Protein AF-A0AA36I215-F1 (afdb_monomer_lite)

Secondary structure (DSSP, 8-state):
---------TTT----PPTT-EEEEEEE-SSEEEEEEEESSS-SEEEEESB-TTS-B----HHHHHHHHTT--

pLDDT: mean 74.72, std 16.75, range [41.62, 92.31]

Sequence (73 aa):
VRRAPQGVDKADYAGRLKHGALVQELERTKQRLLYSKLAGDGPDGGWVSFVSAKGAVLLRREEESEKSVAKQR

Foldseek 3Di:
DDDDPDDPPPVVCQDDFDPPFDWDFPDDDPFWTWTATPDDDTHRTDIDGCADPVRHGRDDDVVCVVVVVVPDD

Organism: NCBI:txid2562239

Structure (mmCIF, N/CA/C/O backbone):
data_AF-A0AA36I215-F1
#
_en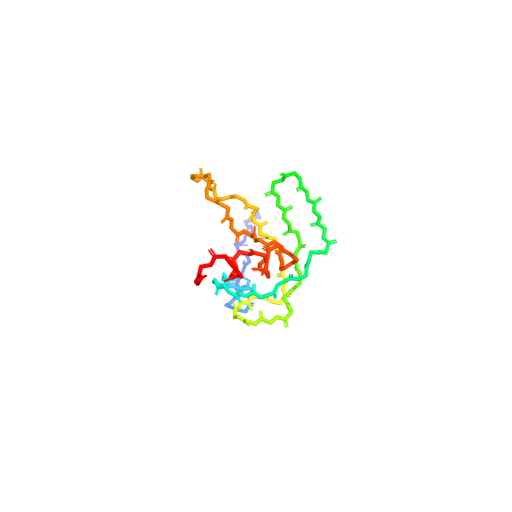try.id   AF-A0AA36I215-F1
#
loop_
_atom_site.group_PDB
_atom_site.id
_atom_site.type_symbol
_atom_site.label_atom_id
_atom_site.label_alt_id
_atom_site.label_comp_i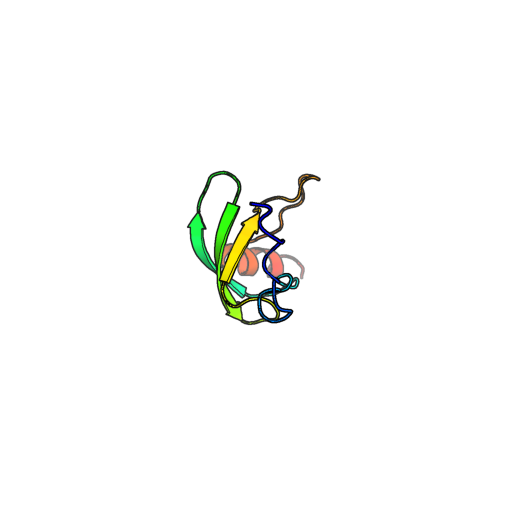d
_atom_site.label_asym_id
_atom_site.label_entity_id
_atom_site.label_seq_id
_atom_site.pdbx_PDB_ins_code
_atom_site.Cartn_x
_atom_site.Cartn_y
_atom_site.Cartn_z
_atom_site.occupancy
_atom_site.B_iso_or_equiv
_atom_site.auth_seq_id
_atom_site.auth_comp_id
_atom_site.auth_asym_id
_atom_site.auth_atom_id
_atom_site.pdbx_PDB_model_num
ATOM 1 N N . VAL A 1 1 ? 26.320 29.261 -3.573 1.00 51.03 1 VAL A N 1
ATOM 2 C CA . VAL A 1 1 ? 26.265 27.802 -3.838 1.00 51.03 1 VAL A CA 1
ATOM 3 C C . VAL A 1 1 ? 24.827 27.418 -4.182 1.00 51.03 1 VAL A C 1
ATOM 5 O O . VAL A 1 1 ? 23.996 27.365 -3.286 1.00 51.03 1 VAL A O 1
ATOM 8 N N . ARG A 1 2 ? 24.490 27.253 -5.470 1.00 46.81 2 ARG A N 1
ATOM 9 C CA . ARG A 1 2 ? 23.166 26.772 -5.914 1.00 46.81 2 ARG A CA 1
ATOM 10 C C . ARG A 1 2 ? 23.251 25.252 -6.075 1.00 46.81 2 ARG A C 1
ATOM 12 O O . ARG A 1 2 ? 24.029 24.787 -6.898 1.00 46.81 2 ARG A O 1
ATOM 19 N N . ARG A 1 3 ? 22.513 24.486 -5.267 1.00 52.06 3 ARG A N 1
ATOM 20 C CA . ARG A 1 3 ? 22.391 23.030 -5.447 1.00 52.06 3 ARG A CA 1
ATOM 21 C C . ARG A 1 3 ? 21.395 22.774 -6.579 1.00 52.06 3 ARG A C 1
ATOM 23 O O . ARG A 1 3 ? 20.244 23.185 -6.471 1.00 52.06 3 ARG A O 1
ATOM 30 N N . ALA A 1 4 ? 21.866 22.165 -7.664 1.00 53.69 4 ALA A N 1
ATOM 31 C CA . ALA A 1 4 ? 21.018 21.669 -8.742 1.00 53.69 4 ALA A CA 1
ATOM 32 C C . ALA A 1 4 ? 20.079 20.566 -8.209 1.00 53.69 4 ALA A C 1
ATOM 34 O O . ALA A 1 4 ? 20.476 19.844 -7.286 1.00 53.69 4 ALA A O 1
ATOM 35 N N . PRO A 1 5 ? 18.856 20.424 -8.751 1.00 57.16 5 PRO A N 1
ATOM 36 C CA . PRO A 1 5 ? 17.995 19.295 -8.427 1.00 57.16 5 PRO A CA 1
ATOM 37 C C . PRO A 1 5 ? 18.693 18.017 -8.900 1.00 57.16 5 PRO A C 1
ATOM 39 O O . PRO A 1 5 ? 18.966 17.851 -10.087 1.00 57.16 5 PRO A O 1
ATOM 42 N N . GLN A 1 6 ? 19.057 17.165 -7.945 1.00 57.91 6 GLN A N 1
ATOM 43 C CA . GLN A 1 6 ? 19.655 15.862 -8.212 1.00 57.91 6 GLN A CA 1
ATOM 44 C C . GLN A 1 6 ? 18.652 15.049 -9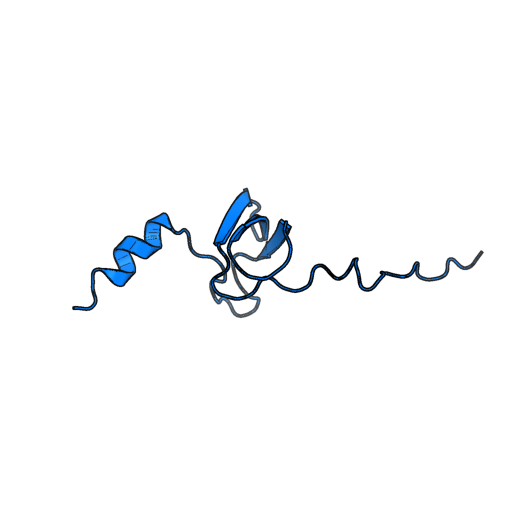.028 1.00 57.91 6 GLN A C 1
ATOM 46 O O . GLN A 1 6 ? 17.467 15.006 -8.688 1.00 57.91 6 GLN A O 1
ATOM 51 N N . GLY A 1 7 ? 19.129 14.506 -10.148 1.00 49.53 7 GLY A N 1
ATOM 52 C CA . GLY A 1 7 ? 18.330 13.714 -11.065 1.00 49.53 7 GLY A CA 1
ATOM 53 C C . GLY A 1 7 ? 17.695 12.556 -10.314 1.00 49.53 7 GLY A C 1
ATOM 54 O O . GLY A 1 7 ? 18.392 11.722 -9.756 1.00 49.53 7 GLY A O 1
ATOM 55 N N . VAL A 1 8 ? 16.369 12.550 -10.274 1.00 52.25 8 VAL A N 1
ATOM 56 C CA . VAL A 1 8 ? 15.612 11.322 -10.062 1.00 52.25 8 VAL A CA 1
ATOM 57 C C . VAL A 1 8 ? 15.734 10.551 -11.364 1.00 52.25 8 VAL A C 1
ATOM 59 O O . VAL A 1 8 ? 15.168 10.959 -12.384 1.00 52.25 8 VAL A O 1
ATOM 62 N N . ASP A 1 9 ? 16.539 9.495 -11.357 1.00 52.31 9 ASP A N 1
ATOM 63 C CA . ASP A 1 9 ? 16.662 8.620 -12.506 1.00 52.31 9 ASP A CA 1
ATOM 64 C C . ASP A 1 9 ? 15.304 7.961 -12.772 1.00 52.31 9 ASP A C 1
ATOM 66 O O . ASP A 1 9 ? 14.467 7.779 -11.885 1.00 52.31 9 ASP A O 1
ATOM 70 N N . LYS A 1 10 ? 15.044 7.564 -14.020 1.00 50.75 10 LYS A N 1
ATOM 71 C CA . LYS A 1 10 ? 13.808 6.840 -14.373 1.00 50.75 10 LYS A CA 1
ATOM 72 C C . LYS A 1 10 ? 13.669 5.522 -13.584 1.00 50.75 10 LYS A C 1
ATOM 74 O O . LYS A 1 10 ? 12.563 5.003 -13.469 1.00 50.75 10 LYS A O 1
ATOM 79 N N . ALA A 1 11 ? 14.778 5.017 -13.036 1.00 53.59 11 ALA A N 1
ATOM 80 C CA . ALA A 1 11 ? 14.837 3.890 -12.110 1.00 53.59 11 ALA A CA 1
ATOM 81 C C . ALA A 1 11 ? 14.293 4.219 -10.703 1.00 53.59 11 ALA A C 1
ATOM 83 O O . ALA A 1 11 ? 13.751 3.332 -10.053 1.00 53.59 11 ALA A O 1
ATOM 84 N N . ASP A 1 12 ? 14.357 5.481 -10.260 1.00 53.28 12 ASP A N 1
ATOM 85 C CA . ASP A 1 12 ? 13.766 5.948 -8.994 1.00 53.28 12 ASP A CA 1
ATOM 86 C C . ASP A 1 12 ? 12.253 6.172 -9.098 1.00 53.28 12 ASP A C 1
ATOM 88 O O . ASP A 1 12 ? 11.547 6.300 -8.093 1.00 53.28 12 ASP A O 1
ATOM 92 N N . TYR A 1 13 ? 11.716 6.199 -10.322 1.00 54.56 13 TYR A N 1
ATOM 93 C CA . TYR A 1 13 ? 10.279 6.141 -10.541 1.00 54.56 13 TYR A CA 1
ATOM 94 C C . TYR A 1 13 ? 9.795 4.713 -10.285 1.00 54.56 13 TYR A C 1
ATOM 96 O O . TYR A 1 13 ? 9.565 3.928 -11.201 1.00 54.56 13 TYR A O 1
ATOM 104 N N . ALA A 1 14 ? 9.549 4.412 -9.011 1.00 62.44 14 ALA A N 1
ATOM 105 C CA . ALA A 1 14 ? 8.963 3.155 -8.546 1.00 62.44 14 ALA A CA 1
ATOM 106 C C . ALA A 1 14 ? 7.568 2.871 -9.174 1.00 62.44 14 ALA A C 1
ATOM 108 O O . ALA A 1 14 ? 6.998 1.792 -9.040 1.00 62.44 14 ALA A O 1
ATOM 109 N N . GLY A 1 15 ? 7.002 3.826 -9.918 1.00 73.81 15 GLY A N 1
ATOM 110 C CA . GLY A 1 15 ? 5.709 3.687 -10.570 1.00 73.81 15 GLY A CA 1
ATOM 111 C C . GLY A 1 15 ? 4.563 3.726 -9.562 1.00 73.81 15 GLY A C 1
ATOM 112 O O . GLY A 1 15 ? 4.720 4.121 -8.407 1.00 73.81 15 GLY A O 1
ATOM 113 N N . ARG A 1 16 ? 3.363 3.366 -10.017 1.00 82.25 16 ARG A N 1
ATOM 114 C CA . ARG A 1 16 ? 2.188 3.226 -9.152 1.00 82.25 16 ARG A CA 1
ATOM 115 C C . ARG A 1 16 ? 1.835 1.756 -9.052 1.00 82.25 16 ARG A C 1
ATOM 117 O O . ARG A 1 16 ? 1.836 1.060 -10.064 1.00 82.25 16 ARG A O 1
ATOM 124 N N . LEU A 1 17 ? 1.488 1.323 -7.846 1.00 83.31 17 LEU A N 1
ATOM 125 C CA . LEU A 1 17 ? 0.879 0.020 -7.638 1.00 83.31 17 LEU A CA 1
ATOM 126 C C . LEU A 1 17 ? -0.423 -0.054 -8.447 1.00 83.31 17 LEU A C 1
ATOM 128 O O . LEU A 1 17 ? -1.282 0.824 -8.316 1.00 83.31 17 LEU A O 1
ATOM 132 N N . LYS A 1 18 ? -0.550 -1.057 -9.317 1.00 84.00 18 LYS A N 1
ATOM 133 C CA . LYS A 1 18 ? -1.774 -1.268 -10.091 1.00 84.00 18 LYS A CA 1
ATOM 134 C C . LYS A 1 18 ? -2.870 -1.880 -9.218 1.00 84.00 18 LYS A C 1
ATOM 136 O O . LYS A 1 18 ? -2.612 -2.525 -8.203 1.00 84.00 18 LYS A O 1
ATOM 141 N N . HIS A 1 19 ? -4.119 -1.683 -9.635 1.00 84.00 19 HIS A N 1
ATOM 142 C CA . HIS A 1 19 ? -5.262 -2.348 -9.013 1.00 84.00 19 HIS A CA 1
ATOM 143 C C . HIS A 1 19 ? -5.126 -3.872 -9.117 1.00 84.00 19 HIS A C 1
ATOM 145 O O . HIS A 1 19 ? -4.677 -4.384 -10.140 1.00 84.00 19 HIS A O 1
ATOM 151 N N . GLY A 1 20 ? -5.520 -4.580 -8.057 1.00 83.50 20 GLY A N 1
ATOM 152 C CA . GLY A 1 20 ? -5.399 -6.038 -7.973 1.00 83.50 20 GLY A CA 1
ATOM 153 C C . GLY A 1 20 ? -4.010 -6.542 -7.570 1.00 83.50 20 GLY A C 1
ATOM 154 O O . GLY A 1 20 ? -3.824 -7.750 -7.475 1.00 83.50 20 GLY A O 1
ATOM 155 N N . ALA A 1 21 ? -3.041 -5.655 -7.315 1.00 88.56 21 ALA A N 1
ATOM 156 C CA . ALA A 1 21 ? -1.773 -6.064 -6.724 1.00 88.56 21 ALA A CA 1
ATOM 157 C C . ALA A 1 21 ? -1.977 -6.516 -5.270 1.00 88.56 21 ALA A C 1
ATOM 159 O O . ALA A 1 21 ? -2.643 -5.844 -4.479 1.00 88.56 21 ALA A O 1
ATOM 160 N N . LEU A 1 22 ? -1.367 -7.647 -4.930 1.00 88.81 22 LEU A N 1
ATOM 161 C CA . LEU A 1 22 ? -1.338 -8.188 -3.581 1.00 88.81 22 LEU A CA 1
ATOM 162 C C . LEU A 1 22 ? -0.112 -7.645 -2.866 1.00 88.81 22 LEU A C 1
ATOM 164 O O . LEU A 1 22 ? 1.020 -7.786 -3.335 1.00 88.81 22 LEU A O 1
ATOM 168 N N . VAL A 1 23 ? -0.348 -7.034 -1.714 1.00 90.50 23 VAL A N 1
ATOM 169 C CA . VAL A 1 23 ? 0.697 -6.430 -0.899 1.00 90.50 23 VAL A CA 1
ATOM 170 C C . VAL A 1 23 ? 0.581 -6.892 0.546 1.00 90.50 23 VAL A C 1
ATOM 172 O O . VAL A 1 23 ? -0.514 -7.094 1.065 1.00 90.50 23 VAL A O 1
ATOM 175 N N . GLN A 1 24 ? 1.724 -7.050 1.194 1.00 90.88 24 GLN A N 1
ATOM 176 C CA . GLN A 1 24 ? 1.856 -7.329 2.610 1.00 90.88 24 GLN A CA 1
ATOM 177 C C . GLN A 1 24 ? 1.861 -6.017 3.394 1.00 90.88 24 GLN A C 1
ATOM 179 O O . GLN A 1 24 ? 2.637 -5.113 3.084 1.00 90.88 24 GLN A O 1
ATOM 184 N N . GLU A 1 25 ? 1.016 -5.923 4.418 1.00 91.31 25 GLU A N 1
ATOM 185 C CA . GLU A 1 25 ? 1.031 -4.844 5.413 1.00 91.31 25 GLU A CA 1
ATOM 186 C C . GLU A 1 25 ? 2.300 -4.985 6.271 1.00 91.31 25 GLU A C 1
ATOM 188 O O . GLU A 1 25 ? 2.412 -5.927 7.051 1.00 91.31 25 GLU A O 1
ATOM 193 N N . LEU A 1 26 ? 3.272 -4.079 6.088 1.00 91.12 26 LEU A N 1
ATOM 194 C CA . LEU A 1 26 ? 4.495 -4.028 6.899 1.00 91.12 26 LEU A CA 1
ATOM 195 C C . LEU A 1 26 ? 4.311 -3.106 8.104 1.00 91.12 26 LEU A C 1
ATOM 197 O O . LEU A 1 26 ? 4.535 -3.505 9.241 1.00 91.12 26 LEU A O 1
ATOM 201 N N . GLU A 1 27 ? 3.888 -1.867 7.851 1.00 92.31 27 GLU A N 1
ATOM 202 C CA . GLU A 1 27 ? 3.642 -0.878 8.897 1.00 92.31 27 GLU A CA 1
ATOM 203 C C . GLU A 1 27 ? 2.385 -0.078 8.582 1.00 92.31 27 GLU A C 1
ATOM 205 O O . GLU A 1 27 ? 2.200 0.437 7.479 1.00 92.31 27 GLU A O 1
ATOM 210 N N . ARG A 1 28 ? 1.508 0.055 9.574 1.00 87.94 28 ARG A N 1
ATOM 211 C CA . ARG A 1 28 ? 0.246 0.771 9.433 1.00 87.94 28 ARG A CA 1
ATOM 212 C C . ARG A 1 28 ? 0.242 2.046 10.261 1.00 87.94 28 ARG A C 1
ATOM 214 O O . ARG A 1 28 ? 0.249 2.011 11.487 1.00 87.94 28 ARG A O 1
ATOM 221 N N . THR A 1 29 ? 0.110 3.180 9.584 1.00 87.06 29 THR A N 1
ATOM 222 C CA . THR A 1 29 ? -0.143 4.488 10.197 1.00 87.06 29 THR A CA 1
ATOM 223 C C . THR A 1 29 ? -1.624 4.871 10.048 1.00 87.06 29 THR A C 1
ATOM 225 O O . THR A 1 29 ? -2.389 4.229 9.329 1.00 87.06 29 THR A O 1
ATOM 228 N N . LYS A 1 30 ? -2.056 5.965 10.694 1.00 83.31 30 LYS A N 1
ATOM 229 C CA . LYS A 1 30 ? -3.447 6.463 10.644 1.00 83.31 30 LYS A CA 1
ATOM 230 C C . LYS A 1 30 ? -3.980 6.731 9.226 1.00 83.31 30 LYS A C 1
ATOM 232 O O . LYS A 1 30 ? -5.178 6.604 9.009 1.00 83.31 30 LYS A O 1
ATOM 237 N N . GLN A 1 31 ? -3.123 7.128 8.281 1.00 84.25 31 GLN A N 1
ATOM 238 C CA . GLN A 1 31 ? -3.534 7.513 6.918 1.00 84.25 31 GLN A CA 1
ATOM 239 C C . GLN A 1 31 ? -2.854 6.703 5.807 1.00 84.25 31 GLN A C 1
ATOM 241 O O . GLN A 1 31 ? -3.361 6.649 4.685 1.00 84.25 31 GLN A O 1
ATOM 246 N N . ARG A 1 32 ? -1.708 6.080 6.098 1.00 89.50 32 ARG A N 1
ATOM 247 C CA . ARG A 1 32 ? -0.879 5.388 5.111 1.00 89.50 32 ARG A CA 1
ATOM 248 C C . ARG A 1 32 ? -0.427 4.033 5.632 1.00 89.50 32 ARG A C 1
ATOM 250 O O . ARG A 1 32 ? -0.277 3.850 6.837 1.00 89.50 32 ARG A O 1
ATOM 257 N N . LEU A 1 33 ? -0.219 3.120 4.700 1.00 90.06 33 LEU A N 1
ATOM 258 C CA . LEU A 1 33 ? 0.297 1.783 4.899 1.00 90.06 33 LEU A CA 1
ATOM 259 C C . LEU A 1 33 ? 1.636 1.667 4.179 1.00 90.06 33 LEU A C 1
ATOM 261 O O . LEU A 1 33 ? 1.698 1.891 2.968 1.00 90.06 33 LEU A O 1
ATOM 265 N N . LEU A 1 34 ? 2.681 1.317 4.915 1.00 90.81 34 LEU A N 1
ATOM 266 C CA . LEU A 1 34 ? 3.901 0.779 4.346 1.00 90.81 34 LEU A CA 1
ATOM 267 C C . LEU A 1 34 ? 3.624 -0.660 3.934 1.00 90.81 34 LEU A C 1
ATOM 269 O O . LEU A 1 34 ? 3.191 -1.479 4.751 1.00 90.81 34 LEU A O 1
ATOM 273 N N . TYR A 1 35 ? 3.875 -0.952 2.669 1.00 91.19 35 TYR A N 1
ATOM 274 C CA . TYR A 1 35 ? 3.626 -2.260 2.104 1.00 91.19 35 TYR A CA 1
ATOM 275 C C . TYR A 1 35 ? 4.857 -2.828 1.408 1.00 91.19 35 TYR A C 1
ATOM 277 O O . TYR A 1 35 ? 5.708 -2.081 0.921 1.00 91.19 35 TYR A O 1
ATOM 285 N N . SER A 1 36 ? 4.893 -4.156 1.329 1.00 92.00 36 SER A N 1
ATOM 286 C CA . SER A 1 36 ? 5.769 -4.921 0.441 1.00 92.00 36 SER A CA 1
ATOM 287 C C . SER A 1 36 ? 4.909 -5.652 -0.583 1.00 92.00 36 SER A C 1
ATOM 289 O O . SER A 1 36 ? 3.929 -6.291 -0.212 1.00 92.00 36 SER A O 1
ATOM 291 N N . LYS A 1 37 ? 5.201 -5.545 -1.875 1.00 89.88 37 LYS A N 1
ATOM 292 C CA . LYS A 1 37 ? 4.435 -6.229 -2.922 1.00 89.88 37 LYS A CA 1
ATOM 293 C C . LYS A 1 37 ? 4.742 -7.722 -2.886 1.00 89.88 37 LYS A C 1
ATOM 295 O O . LYS A 1 37 ? 5.891 -8.132 -2.978 1.00 89.88 37 LYS A O 1
ATOM 300 N N . LEU A 1 38 ? 3.687 -8.524 -2.796 1.00 89.50 38 LEU A N 1
ATOM 301 C CA . LEU A 1 38 ? 3.755 -9.981 -2.871 1.00 89.50 38 LEU A CA 1
ATOM 302 C C . LEU A 1 38 ? 3.503 -10.465 -4.300 1.00 89.50 38 LEU A C 1
ATOM 304 O O . LEU A 1 38 ? 4.200 -11.350 -4.785 1.00 89.50 38 LEU A O 1
ATOM 308 N N . ALA A 1 39 ? 2.517 -9.877 -4.984 1.00 87.69 39 ALA A N 1
ATOM 309 C CA . ALA A 1 39 ? 2.182 -10.219 -6.361 1.00 87.69 39 ALA A CA 1
ATOM 310 C C . ALA A 1 39 ? 1.507 -9.053 -7.098 1.00 87.69 39 ALA A C 1
ATOM 312 O O . ALA A 1 39 ? 0.953 -8.138 -6.488 1.00 87.69 39 ALA A O 1
ATOM 313 N N . GLY A 1 40 ? 1.519 -9.106 -8.428 1.00 87.19 40 GLY A N 1
ATOM 314 C CA . GLY A 1 40 ? 0.945 -8.080 -9.295 1.00 87.19 40 GLY A CA 1
ATOM 315 C C . GLY A 1 40 ? 1.983 -7.092 -9.821 1.00 87.19 40 GLY A C 1
ATOM 316 O O . GLY A 1 40 ? 3.178 -7.377 -9.871 1.00 87.19 40 GLY A O 1
ATOM 317 N N . ASP A 1 41 ? 1.506 -5.931 -10.254 1.00 84.44 41 ASP A N 1
ATOM 318 C CA . ASP A 1 41 ? 2.276 -4.986 -11.060 1.00 84.44 41 ASP A CA 1
ATOM 319 C C . ASP A 1 41 ? 2.407 -3.648 -10.322 1.00 84.44 41 ASP A C 1
ATOM 321 O O . ASP A 1 41 ? 1.428 -3.099 -9.805 1.00 84.44 41 ASP A O 1
ATOM 325 N N . GLY A 1 42 ? 3.636 -3.150 -10.223 1.00 86.06 42 GLY A N 1
ATOM 326 C CA . GLY A 1 42 ? 3.980 -1.980 -9.423 1.00 86.06 42 GLY A CA 1
ATOM 327 C C . GLY A 1 42 ? 5.286 -2.161 -8.650 1.00 86.06 42 GLY A C 1
ATOM 328 O O . GLY A 1 42 ? 5.989 -3.157 -8.852 1.00 86.06 42 GLY A O 1
ATOM 329 N N . PRO A 1 43 ? 5.620 -1.218 -7.761 1.00 88.31 43 PRO A N 1
ATOM 330 C CA . PRO A 1 43 ? 6.862 -1.260 -6.997 1.00 88.31 43 PRO A CA 1
ATOM 331 C C . PRO A 1 43 ? 6.876 -2.375 -5.957 1.00 88.31 43 PRO A C 1
ATOM 333 O O . PRO A 1 43 ? 5.832 -2.744 -5.423 1.00 88.31 43 PRO A O 1
ATOM 336 N N . ASP A 1 44 ? 8.072 -2.878 -5.648 1.00 86.25 44 ASP A N 1
ATOM 337 C CA . ASP A 1 44 ? 8.271 -3.942 -4.655 1.00 86.25 44 ASP A CA 1
ATOM 338 C C . ASP A 1 44 ? 7.942 -3.504 -3.225 1.00 86.25 44 ASP A C 1
ATOM 340 O O . ASP A 1 44 ? 7.651 -4.336 -2.375 1.00 86.25 44 ASP A O 1
ATOM 344 N N . GLY A 1 45 ? 7.892 -2.202 -2.958 1.00 87.00 45 GLY A N 1
ATOM 345 C CA . GLY A 1 45 ? 7.400 -1.679 -1.695 1.00 87.00 45 GLY A CA 1
ATOM 346 C C . GLY A 1 45 ? 7.236 -0.169 -1.715 1.00 87.00 45 GLY A C 1
ATOM 347 O O . GLY A 1 45 ? 7.718 0.525 -2.613 1.00 87.00 45 GLY A O 1
ATOM 348 N N . GLY A 1 46 ? 6.528 0.348 -0.717 1.00 88.88 46 GLY A N 1
ATOM 349 C CA . GLY A 1 46 ? 6.341 1.784 -0.560 1.00 88.88 46 GLY A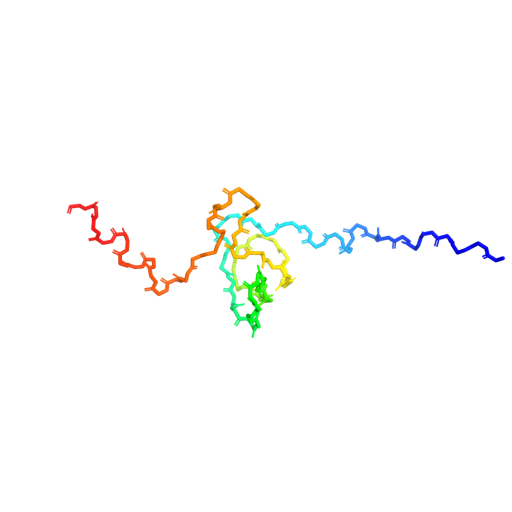 CA 1
ATOM 350 C C . GLY A 1 46 ? 5.173 2.148 0.340 1.00 88.88 46 GLY A C 1
ATOM 351 O O . GLY A 1 46 ? 4.630 1.320 1.063 1.00 88.88 46 GLY A O 1
ATOM 352 N N . TRP A 1 47 ? 4.778 3.417 0.286 1.00 88.56 47 TRP A N 1
ATOM 353 C CA . TRP A 1 47 ? 3.657 3.936 1.061 1.00 88.56 47 TRP A CA 1
ATOM 354 C C . TRP A 1 47 ? 2.424 4.096 0.181 1.00 88.56 47 TRP A C 1
ATOM 356 O O . TRP A 1 47 ? 2.453 4.805 -0.825 1.00 88.56 47 TRP A O 1
ATOM 366 N N . VAL A 1 48 ? 1.316 3.489 0.592 1.00 87.38 48 VAL A N 1
ATOM 367 C CA . VAL A 1 48 ? 0.006 3.636 -0.049 1.00 87.38 48 VAL A CA 1
ATOM 368 C C . VAL A 1 48 ? -0.999 4.197 0.952 1.00 87.38 48 VAL A C 1
ATOM 370 O O . VAL A 1 48 ? -0.890 3.980 2.154 1.00 87.38 48 VAL A O 1
ATOM 373 N N . SER A 1 49 ? -1.971 4.976 0.483 1.00 87.56 49 SER A N 1
ATOM 374 C CA . SER A 1 49 ? -3.040 5.486 1.354 1.00 87.56 49 SER A CA 1
ATOM 375 C C . SER A 1 49 ? -4.160 4.455 1.463 1.00 87.56 49 SER A C 1
ATOM 377 O O . SER A 1 49 ? -4.512 3.835 0.464 1.00 87.56 49 SER A O 1
ATOM 379 N N . PHE A 1 50 ? -4.756 4.297 2.647 1.00 84.69 50 PHE A N 1
ATOM 380 C CA . PHE A 1 50 ? -5.925 3.417 2.818 1.00 84.69 50 PHE A CA 1
ATOM 381 C C . PHE A 1 50 ? -7.149 3.928 2.061 1.00 84.69 50 PHE A C 1
ATOM 383 O O . PHE A 1 50 ? -7.953 3.149 1.548 1.00 84.69 50 PHE A O 1
ATOM 390 N N . VAL A 1 51 ? -7.282 5.251 2.009 1.00 85.19 51 VAL A N 1
ATOM 391 C CA . VAL A 1 51 ? -8.426 5.951 1.440 1.00 85.19 51 VAL A CA 1
ATOM 392 C C . VAL A 1 51 ? -7.909 7.007 0.469 1.00 85.19 51 VAL A C 1
ATOM 394 O O . VAL A 1 51 ? -6.920 7.690 0.735 1.00 85.19 51 VAL A O 1
ATOM 397 N N . SER A 1 52 ? -8.567 7.129 -0.677 1.00 84.25 52 SER A N 1
ATOM 398 C CA . SER A 1 52 ? -8.333 8.197 -1.641 1.00 84.25 52 SER A CA 1
ATOM 399 C C . SER A 1 52 ? -8.772 9.543 -1.064 1.00 84.25 52 SER A C 1
ATOM 401 O O . SER A 1 52 ? -9.639 9.602 -0.195 1.00 84.25 52 SER A O 1
ATOM 403 N N . ALA A 1 53 ? -8.268 10.648 -1.615 1.00 81.56 53 ALA A N 1
ATOM 404 C CA . ALA A 1 53 ? -8.710 11.998 -1.246 1.00 81.56 53 ALA A CA 1
ATOM 405 C C . ALA A 1 53 ? -10.233 12.207 -1.404 1.00 81.56 53 ALA A C 1
ATOM 407 O O . ALA A 1 53 ? -10.807 13.089 -0.776 1.00 81.56 53 ALA A O 1
ATOM 408 N N . LYS A 1 54 ? -10.893 11.377 -2.225 1.00 84.69 54 LYS A N 1
ATOM 409 C CA . LYS A 1 54 ? -12.350 11.367 -2.440 1.00 84.69 54 LYS A CA 1
ATOM 410 C C . LYS A 1 54 ? -13.120 10.411 -1.512 1.00 84.69 54 LYS A C 1
ATOM 412 O O . LYS A 1 54 ? -14.294 10.163 -1.753 1.00 84.69 54 LYS A O 1
ATOM 417 N N . GLY A 1 55 ? -12.472 9.811 -0.512 1.00 83.94 55 GLY A N 1
ATOM 418 C CA . GLY A 1 55 ? -13.115 8.874 0.420 1.00 83.94 55 GLY A CA 1
ATOM 419 C C . GLY A 1 55 ? -13.221 7.423 -0.072 1.00 83.94 55 GLY A C 1
ATOM 420 O O . GLY A 1 55 ? -13.763 6.580 0.634 1.00 83.94 55 GLY A O 1
ATOM 421 N N . ALA A 1 56 ? -12.700 7.095 -1.259 1.00 85.00 56 ALA A N 1
ATOM 422 C CA . ALA A 1 56 ? -12.734 5.727 -1.782 1.00 85.00 56 ALA A CA 1
ATOM 423 C C . ALA A 1 56 ? -11.694 4.831 -1.092 1.00 85.00 56 ALA A C 1
ATOM 425 O O . ALA A 1 56 ? -10.523 5.199 -1.026 1.00 85.00 56 ALA A O 1
ATOM 426 N N . VAL A 1 57 ? -12.095 3.647 -0.627 1.00 86.75 57 VAL A N 1
ATOM 427 C CA . VAL A 1 57 ? -11.180 2.645 -0.053 1.00 86.75 57 VAL A CA 1
ATOM 428 C C . VAL A 1 57 ? -10.267 2.090 -1.152 1.00 86.75 57 VAL A C 1
ATOM 430 O O . VAL A 1 57 ? -10.756 1.585 -2.160 1.00 86.75 57 VAL A O 1
ATOM 433 N N . LEU A 1 58 ? -8.948 2.195 -0.965 1.00 85.50 58 LEU A N 1
ATOM 434 C CA . LEU A 1 58 ? -7.929 1.776 -1.941 1.00 85.50 58 LEU A CA 1
ATOM 435 C C . LEU A 1 58 ? -7.338 0.394 -1.649 1.00 85.50 58 LEU A C 1
ATOM 437 O O . LEU A 1 58 ? -6.778 -0.231 -2.544 1.00 85.50 58 LEU A O 1
ATOM 441 N N . LEU A 1 59 ? -7.457 -0.074 -0.407 1.00 84.69 59 LEU A N 1
ATOM 442 C CA . LEU A 1 59 ? -6.903 -1.339 0.063 1.00 84.69 59 LEU A CA 1
ATOM 443 C C . LEU A 1 59 ? -7.995 -2.119 0.779 1.00 84.69 59 LEU A C 1
ATOM 445 O O . LEU A 1 59 ? -8.704 -1.567 1.620 1.00 84.69 59 LEU A O 1
ATOM 449 N N . ARG A 1 60 ? -8.101 -3.407 0.473 1.00 84.56 60 ARG A N 1
ATOM 450 C CA . ARG A 1 60 ? -8.924 -4.353 1.226 1.00 84.56 60 ARG A CA 1
ATOM 451 C C . ARG A 1 60 ? -8.029 -5.470 1.731 1.00 84.56 60 ARG A C 1
ATOM 453 O O . ARG A 1 60 ? -7.073 -5.838 1.052 1.00 84.56 60 ARG A O 1
ATOM 460 N N . ARG A 1 61 ? -8.328 -5.988 2.921 1.00 81.38 61 ARG A N 1
ATOM 461 C CA . ARG A 1 61 ? -7.667 -7.197 3.416 1.00 81.38 61 ARG A CA 1
ATOM 462 C C . ARG A 1 61 ? -8.223 -8.402 2.668 1.00 81.38 61 ARG A C 1
ATOM 464 O O . ARG A 1 61 ? -9.437 -8.513 2.511 1.00 81.38 61 ARG A O 1
ATOM 471 N N . GLU A 1 62 ? -7.336 -9.292 2.239 1.00 75.56 62 GLU A N 1
ATOM 472 C CA . GLU A 1 62 ? -7.719 -10.527 1.544 1.00 75.56 62 GLU A CA 1
ATOM 473 C C . GLU A 1 62 ? -8.609 -11.429 2.416 1.00 75.56 62 GLU A C 1
ATOM 475 O O . GLU A 1 62 ? -9.569 -11.997 1.912 1.00 75.56 62 GLU A O 1
ATOM 480 N N . GLU A 1 63 ? -8.420 -11.428 3.741 1.00 65.75 63 GLU A N 1
ATOM 481 C CA . GLU A 1 63 ? -9.272 -12.170 4.693 1.00 65.75 63 GLU A CA 1
ATOM 482 C C . GLU A 1 63 ? -10.773 -11.805 4.603 1.00 65.75 63 GLU A C 1
ATOM 484 O O . GLU A 1 63 ? -11.647 -12.571 5.009 1.00 65.75 63 GLU A O 1
ATOM 489 N N . GLU A 1 64 ? -11.094 -10.620 4.074 1.00 57.97 64 GLU A N 1
ATOM 490 C CA . GLU A 1 64 ? -12.465 -10.125 3.901 1.00 57.97 64 GLU A CA 1
ATOM 491 C C . GLU A 1 64 ? -12.999 -10.331 2.464 1.00 57.97 64 GLU A C 1
ATOM 493 O O . GLU A 1 64 ? -14.202 -10.209 2.208 1.00 57.97 64 GLU A O 1
ATOM 498 N N . SER A 1 65 ? -12.111 -10.680 1.526 1.00 51.97 65 SER A N 1
ATOM 499 C CA . SER A 1 65 ? -12.392 -10.899 0.101 1.00 51.97 65 SER A CA 1
ATOM 500 C C . SER A 1 65 ? -13.161 -12.206 -0.130 1.00 51.97 65 SER A C 1
ATOM 502 O O . SER A 1 65 ? -14.165 -12.220 -0.848 1.00 51.97 65 SER A O 1
ATOM 504 N N . GLU A 1 66 ? -12.804 -13.277 0.592 1.00 53.75 66 GLU A N 1
ATOM 505 C CA . GLU A 1 66 ? -13.481 -14.582 0.502 1.00 53.75 66 GL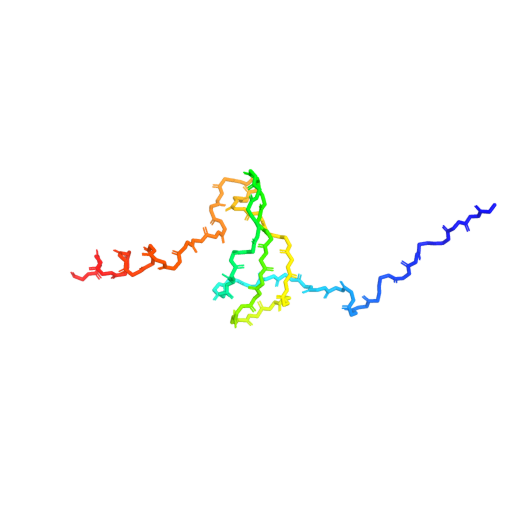U A CA 1
ATOM 506 C C . GLU A 1 66 ? -14.967 -14.516 0.900 1.00 53.75 66 GLU A C 1
ATOM 508 O O . GLU A 1 66 ? -15.809 -15.213 0.331 1.00 53.75 66 GLU A O 1
ATOM 513 N N . LYS A 1 67 ? -15.339 -13.616 1.821 1.00 47.06 67 LYS A N 1
ATOM 514 C CA . LYS A 1 67 ? -16.735 -13.468 2.274 1.00 47.06 67 LYS A CA 1
ATOM 515 C C . LYS A 1 67 ? -17.601 -12.627 1.334 1.00 47.06 67 LYS A C 1
ATOM 517 O O . LYS A 1 67 ? -18.824 -12.738 1.386 1.00 47.06 67 LYS A O 1
ATOM 522 N N . SER A 1 68 ? -16.993 -11.808 0.474 1.00 47.66 68 SER A N 1
ATOM 523 C CA . SER A 1 68 ? -17.727 -10.938 -0.457 1.00 47.66 68 SER A CA 1
ATOM 524 C C . SER A 1 68 ? -18.019 -11.611 -1.801 1.00 47.66 68 SER A C 1
ATOM 526 O O . SER A 1 68 ? -19.011 -11.275 -2.442 1.00 47.66 68 SER A O 1
ATOM 528 N N . VAL A 1 69 ? -17.209 -12.590 -2.216 1.00 53.56 69 VAL A N 1
ATOM 529 C CA . VAL A 1 69 ? -17.454 -13.371 -3.444 1.00 53.56 69 VAL A CA 1
ATOM 530 C C . VAL A 1 69 ? -18.482 -14.489 -3.214 1.00 53.56 69 VAL A C 1
ATOM 532 O O . VAL A 1 69 ? -19.244 -14.828 -4.116 1.00 53.56 69 VAL A O 1
ATOM 535 N N . ALA A 1 70 ? -18.589 -15.014 -1.989 1.00 49.38 70 ALA A N 1
ATOM 536 C CA . ALA A 1 70 ? -19.482 -16.128 -1.660 1.00 49.38 70 ALA A CA 1
ATOM 537 C C . ALA A 1 70 ? -20.973 -15.757 -1.486 1.00 49.38 70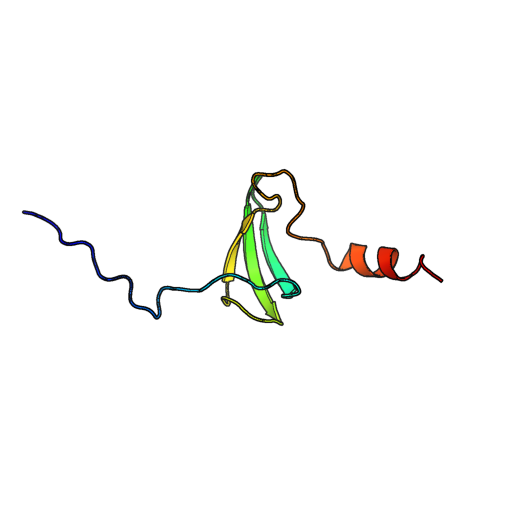 ALA A C 1
ATOM 539 O O . ALA A 1 70 ? -21.781 -16.634 -1.187 1.00 49.38 70 ALA A O 1
ATOM 540 N N . LYS A 1 71 ? -21.371 -14.485 -1.659 1.00 43.41 71 LYS A N 1
ATOM 541 C CA . LYS A 1 71 ? -22.768 -14.035 -1.469 1.00 43.41 71 LYS A CA 1
ATOM 542 C C . LYS A 1 71 ? -23.401 -13.396 -2.705 1.00 43.41 71 LYS A C 1
ATOM 544 O O . LYS A 1 71 ? -24.291 -12.556 -2.591 1.00 43.41 71 LYS A O 1
ATOM 549 N N . GLN A 1 72 ? -22.962 -13.815 -3.889 1.00 48.16 72 GLN A N 1
ATOM 550 C CA . GLN A 1 72 ? -23.623 -13.469 -5.144 1.00 48.16 72 GLN A CA 1
ATOM 551 C C . GLN A 1 72 ? -23.761 -14.696 -6.053 1.00 48.16 72 GLN A C 1
ATOM 553 O O . GLN A 1 72 ? -23.246 -14.705 -7.165 1.00 48.16 72 GLN A O 1
ATOM 558 N N . ARG A 1 73 ? -24.444 -15.739 -5.572 1.00 41.62 73 ARG A N 1
ATOM 559 C CA . ARG A 1 73 ? -25.101 -16.761 -6.396 1.00 41.62 73 ARG A CA 1
ATOM 560 C C . ARG A 1 73 ? -26.328 -17.306 -5.682 1.00 41.62 73 ARG A C 1
ATOM 562 O O . ARG A 1 73 ? -26.252 -17.443 -4.442 1.00 41.62 73 ARG A O 1
#

Radius of gyration: 16.39 Å; chains: 1; bounding box: 51×45×25 Å